Protein AF-A0A944G3S3-F1 (afdb_monomer)

Solvent-accessible surface area (backbone atoms only — not comparable to full-atom values): 8941 Å² total; per-residue (Å²): 135,88,81,93,77,89,84,80,92,73,88,71,77,77,72,72,78,84,77,77,88,88,74,29,47,78,43,49,52,74,63,52,70,69,48,84,50,67,68,58,38,52,54,41,59,70,53,29,34,56,69,27,50,52,50,32,51,51,53,47,51,51,54,54,67,69,41,93,59,53,76,66,56,42,53,54,50,51,52,50,49,52,55,50,67,73,41,43,73,36,63,54,38,89,48,65,67,55,24,53,56,36,50,56,52,48,50,58,51,46,54,57,51,48,55,48,37,37,72,78,68,64,47,42,71,65,60,51,39,50,70,76,72,43,84,65,92,71,48,59,68,56,54,58,60,67,71,109

Mean predicted aligned error: 8.72 Å

pLDDT: mean 86.39, std 21.55, range [27.61, 98.62]

Structure (mmCIF, N/CA/C/O backbone):
data_AF-A0A944G3S3-F1
#
_entry.id   AF-A0A944G3S3-F1
#
loop_
_atom_site.group_PDB
_atom_site.id
_atom_site.type_symbol
_atom_site.label_atom_id
_atom_site.label_alt_id
_atom_site.label_comp_id
_atom_site.label_asym_id
_atom_site.label_entity_id
_atom_site.label_seq_id
_atom_site.pdbx_PDB_ins_code
_atom_site.Cartn_x
_atom_site.Cartn_y
_atom_site.Cartn_z
_atom_site.occupancy
_atom_site.B_iso_or_equiv
_atom_site.auth_seq_id
_atom_site.auth_comp_id
_atom_site.auth_asym_id
_atom_site.auth_atom_id
_atom_site.pdbx_PDB_model_num
ATOM 1 N N . MET A 1 1 ? 18.629 -67.527 -7.261 1.00 39.56 1 MET A N 1
ATOM 2 C CA . MET A 1 1 ? 19.293 -67.646 -8.583 1.00 39.56 1 MET A CA 1
ATOM 3 C C . MET A 1 1 ? 18.622 -66.694 -9.565 1.00 39.56 1 MET A C 1
ATOM 5 O O . MET A 1 1 ? 17.401 -66.710 -9.596 1.00 39.56 1 MET A O 1
ATOM 9 N N . ARG A 1 2 ? 19.423 -65.972 -10.378 1.00 32.47 2 ARG A N 1
ATOM 10 C CA . ARG A 1 2 ? 19.052 -65.025 -11.467 1.00 32.47 2 ARG A CA 1
ATOM 11 C C . ARG A 1 2 ? 18.496 -63.672 -10.977 1.00 32.47 2 ARG A C 1
ATOM 13 O O . ARG A 1 2 ? 17.567 -63.666 -10.195 1.00 32.47 2 ARG A O 1
ATOM 20 N N . LYS A 1 3 ? 18.988 -62.496 -11.385 1.00 32.59 3 LYS A N 1
ATOM 21 C CA . LYS A 1 3 ? 19.962 -62.077 -12.415 1.00 32.59 3 LYS A CA 1
ATOM 22 C C . LYS A 1 3 ? 20.627 -60.768 -11.948 1.00 32.59 3 LYS A C 1
ATOM 24 O O . LYS A 1 3 ? 19.934 -59.865 -11.500 1.00 32.59 3 LYS A O 1
ATOM 29 N N . LEU A 1 4 ? 21.949 -60.685 -12.100 1.00 32.28 4 LEU A N 1
ATOM 30 C CA . LEU A 1 4 ? 22.709 -59.435 -12.137 1.00 32.28 4 LEU A CA 1
ATOM 31 C C . LEU A 1 4 ? 22.341 -58.659 -13.408 1.00 32.28 4 LEU A C 1
ATOM 33 O O . LEU A 1 4 ? 22.383 -59.231 -14.496 1.00 32.28 4 LEU A O 1
ATOM 37 N N . LEU A 1 5 ? 22.061 -57.367 -13.262 1.00 31.53 5 LEU A N 1
ATOM 38 C CA . LEU A 1 5 ? 22.232 -56.361 -14.305 1.00 31.53 5 LEU A CA 1
ATOM 39 C C . LEU A 1 5 ? 22.885 -55.143 -13.645 1.00 31.53 5 LEU A C 1
ATOM 41 O O . LEU A 1 5 ? 22.285 -54.462 -12.819 1.00 31.53 5 LEU A O 1
ATOM 45 N N . PHE A 1 6 ? 24.156 -54.938 -13.979 1.00 28.77 6 PHE A N 1
ATOM 46 C CA . PHE A 1 6 ? 24.859 -53.671 -13.824 1.00 28.77 6 PHE A CA 1
ATOM 47 C C . PHE A 1 6 ? 24.153 -52.601 -14.663 1.00 28.77 6 PHE A C 1
ATOM 49 O O . PHE A 1 6 ? 23.831 -52.892 -15.813 1.00 28.77 6 PHE A O 1
ATOM 56 N N . ALA A 1 7 ? 24.003 -51.381 -14.136 1.00 27.61 7 ALA A N 1
ATOM 57 C CA . ALA A 1 7 ? 24.465 -50.156 -14.803 1.00 27.61 7 ALA A CA 1
ATOM 58 C C . ALA A 1 7 ? 24.020 -48.873 -14.070 1.00 27.61 7 ALA A C 1
ATOM 60 O O . ALA A 1 7 ? 22.837 -48.576 -13.964 1.00 27.61 7 ALA A O 1
ATOM 61 N N . VAL A 1 8 ? 25.040 -48.096 -13.694 1.00 28.91 8 VAL A N 1
ATOM 62 C CA . VAL A 1 8 ? 25.113 -46.627 -13.740 1.00 28.91 8 VAL A CA 1
ATOM 63 C C . VAL A 1 8 ? 24.391 -45.836 -12.643 1.00 28.91 8 VAL A C 1
ATOM 65 O O . VAL A 1 8 ? 23.246 -45.410 -12.730 1.00 28.91 8 VAL A O 1
ATOM 68 N N . LEU A 1 9 ? 25.213 -45.566 -11.632 1.00 32.12 9 LEU A N 1
ATOM 69 C CA . LEU A 1 9 ? 25.322 -44.324 -10.882 1.00 32.12 9 LEU A CA 1
ATOM 70 C C . LEU A 1 9 ? 25.167 -43.073 -11.779 1.00 32.12 9 LEU A C 1
ATOM 72 O O . LEU A 1 9 ? 26.029 -42.804 -12.611 1.00 32.12 9 LEU A O 1
ATOM 76 N N . THR A 1 10 ? 24.158 -42.250 -11.509 1.00 33.81 10 THR A N 1
ATOM 77 C CA . THR A 1 10 ? 24.250 -40.792 -11.669 1.00 33.81 10 THR A CA 1
ATOM 78 C C . THR A 1 10 ? 23.471 -40.131 -10.539 1.00 33.81 10 THR A C 1
ATOM 80 O O . THR A 1 10 ? 22.254 -39.971 -10.592 1.00 33.81 10 THR A O 1
ATOM 83 N N . LEU A 1 11 ? 24.207 -39.727 -9.496 1.00 33.53 11 LEU A N 1
ATOM 84 C CA . LEU A 1 11 ? 23.832 -38.573 -8.686 1.00 33.53 11 LEU A CA 1
ATOM 85 C C . LEU A 1 11 ? 23.702 -37.389 -9.651 1.00 33.53 11 LEU A C 1
ATOM 87 O O . LEU A 1 11 ? 24.698 -36.781 -10.034 1.00 33.53 11 LEU A O 1
ATOM 91 N N . ALA A 1 12 ? 22.482 -37.058 -10.051 1.00 34.84 12 ALA A N 1
ATOM 92 C CA . ALA A 1 12 ? 22.194 -35.701 -10.460 1.00 34.84 12 ALA A CA 1
ATOM 93 C C . ALA A 1 12 ? 21.910 -34.927 -9.171 1.00 34.84 12 ALA A C 1
ATOM 95 O O . ALA A 1 12 ? 20.776 -34.877 -8.699 1.00 34.84 12 ALA A O 1
ATOM 96 N N . LEU A 1 13 ? 22.959 -34.327 -8.592 1.00 35.56 13 LEU A N 1
A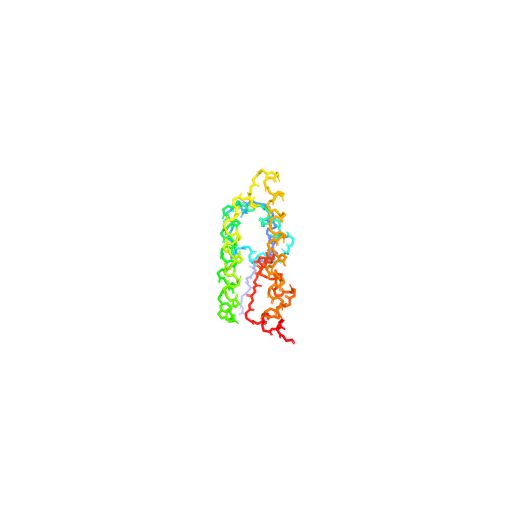TOM 97 C CA . LEU A 1 13 ? 22.766 -33.030 -7.954 1.00 35.56 13 LEU A CA 1
ATOM 98 C C . LEU A 1 13 ? 22.081 -32.174 -9.020 1.00 35.56 13 LEU A C 1
ATOM 100 O O . LEU A 1 13 ? 22.726 -31.759 -9.985 1.00 35.56 13 LEU A O 1
ATOM 104 N N . SER A 1 14 ? 20.776 -31.948 -8.890 1.00 35.78 14 SER A N 1
ATOM 105 C CA . SER A 1 14 ? 20.147 -30.847 -9.596 1.00 35.78 14 SER A CA 1
ATOM 106 C C . SER A 1 14 ? 20.724 -29.585 -8.971 1.00 35.78 14 SER A C 1
ATOM 108 O O . SER A 1 14 ? 20.220 -29.065 -7.976 1.00 35.78 14 SER A O 1
ATOM 110 N N . VAL A 1 15 ? 21.842 -29.134 -9.530 1.00 44.78 15 VAL A N 1
ATOM 111 C CA . VAL A 1 15 ? 22.249 -27.742 -9.465 1.00 44.78 15 VAL A CA 1
ATOM 112 C C . VAL A 1 15 ? 21.067 -26.992 -10.062 1.00 44.78 15 VAL A C 1
ATOM 114 O O . VAL A 1 15 ? 20.890 -26.971 -11.279 1.00 44.78 15 VAL A O 1
ATOM 117 N N . ALA A 1 16 ? 20.186 -26.481 -9.201 1.00 37.97 16 ALA A N 1
ATOM 118 C CA . ALA A 1 16 ? 19.218 -25.491 -9.622 1.00 37.97 16 ALA A CA 1
ATOM 119 C C . ALA A 1 16 ? 20.045 -24.384 -10.283 1.00 37.97 16 ALA A C 1
ATOM 121 O O . ALA A 1 16 ? 20.962 -23.861 -9.639 1.00 37.97 16 ALA A O 1
ATOM 122 N N . PRO A 1 17 ? 19.828 -24.075 -11.569 1.00 38.53 17 PRO A N 1
ATOM 123 C CA . PRO A 1 17 ? 20.551 -22.981 -12.168 1.00 38.53 17 PRO A CA 1
ATOM 124 C C . PRO A 1 17 ? 20.092 -21.726 -11.429 1.00 38.53 17 PRO A C 1
ATOM 126 O O . PRO A 1 17 ? 18.926 -21.340 -11.485 1.00 38.53 17 PRO A O 1
ATOM 129 N N . PHE A 1 18 ? 21.019 -21.117 -10.694 1.00 45.84 18 PHE A N 1
ATOM 130 C CA . PHE A 1 18 ? 20.903 -19.752 -10.219 1.00 45.84 18 PHE A CA 1
ATOM 131 C C . PHE A 1 18 ? 20.856 -18.861 -11.464 1.00 45.84 18 PHE A C 1
ATOM 133 O O . PHE A 1 18 ? 21.880 -18.387 -11.951 1.00 45.84 18 PHE A O 1
ATOM 140 N N . VAL A 1 19 ? 19.666 -18.700 -12.040 1.00 43.50 19 VAL A N 1
ATOM 141 C CA . VAL A 1 19 ? 19.408 -17.692 -13.064 1.00 43.50 19 VAL A CA 1
ATOM 142 C C . VAL A 1 19 ? 19.021 -16.425 -12.323 1.00 43.50 19 VAL A C 1
ATOM 144 O O . VAL A 1 19 ? 17.849 -16.123 -12.112 1.00 43.50 19 VAL A O 1
ATOM 147 N N . ALA A 1 20 ? 20.032 -15.674 -11.900 1.00 46.62 20 ALA A N 1
ATOM 148 C CA . ALA A 1 20 ? 19.847 -14.245 -11.771 1.00 46.62 20 ALA A CA 1
ATOM 149 C C . ALA A 1 20 ? 19.791 -13.637 -13.181 1.00 46.62 20 ALA A C 1
ATOM 151 O O . ALA A 1 20 ? 20.624 -13.949 -14.031 1.00 46.62 20 ALA A O 1
ATOM 152 N N . SER A 1 21 ? 18.855 -12.701 -13.349 1.00 46.97 21 SER A N 1
ATOM 153 C CA . SER A 1 21 ? 18.725 -11.689 -14.409 1.00 46.97 21 SER A CA 1
ATOM 154 C C . SER A 1 21 ? 17.842 -12.012 -15.632 1.00 46.97 21 SER A C 1
ATOM 156 O O . SER A 1 21 ? 18.104 -12.928 -16.399 1.00 46.97 21 SER A O 1
ATOM 158 N N . ALA A 1 22 ? 16.835 -11.138 -15.821 1.00 45.12 22 ALA A N 1
ATOM 159 C CA . ALA A 1 22 ? 16.125 -10.805 -17.070 1.00 45.12 22 ALA A CA 1
ATOM 160 C C . ALA A 1 22 ? 14.667 -11.280 -17.319 1.00 45.12 22 ALA A C 1
ATOM 162 O O . ALA A 1 22 ? 14.265 -11.353 -18.475 1.00 45.12 22 ALA A O 1
ATOM 163 N N . GLN A 1 23 ? 13.821 -11.476 -16.296 1.00 52.38 23 GLN A N 1
ATOM 164 C CA . GLN A 1 23 ? 12.351 -11.591 -16.492 1.00 52.38 23 GLN A CA 1
ATOM 165 C C . GLN A 1 23 ? 11.510 -10.648 -15.608 1.00 52.38 23 GLN A C 1
ATOM 167 O O . GLN A 1 23 ? 10.449 -11.019 -15.128 1.00 52.38 23 GLN A O 1
ATOM 172 N N . SER A 1 24 ? 11.958 -9.422 -15.327 1.00 60.97 24 SER A N 1
ATOM 173 C CA . SER A 1 24 ? 11.226 -8.563 -14.377 1.00 60.97 24 SER A CA 1
ATOM 174 C C . SER A 1 24 ? 10.294 -7.534 -15.006 1.00 60.97 24 SER A C 1
ATOM 176 O O . SER A 1 24 ? 9.416 -7.047 -14.306 1.00 60.97 24 SER A O 1
ATOM 178 N N . LYS A 1 25 ? 10.470 -7.155 -16.283 1.00 77.38 25 LYS A N 1
ATOM 179 C CA . LYS A 1 25 ? 9.729 -6.011 -16.849 1.00 77.38 25 LYS A CA 1
ATOM 180 C C . LYS A 1 25 ? 8.212 -6.200 -16.811 1.00 77.38 25 LYS A C 1
ATOM 182 O O . LYS A 1 25 ? 7.525 -5.237 -16.483 1.00 77.38 25 LYS A O 1
ATOM 187 N N . ASP A 1 26 ? 7.748 -7.419 -17.071 1.00 87.50 26 ASP A N 1
ATOM 188 C CA . ASP A 1 26 ? 6.327 -7.773 -17.186 1.00 87.50 26 ASP A CA 1
ATOM 189 C C . ASP A 1 26 ? 5.887 -8.776 -16.102 1.00 87.50 26 ASP A C 1
ATOM 191 O O . ASP A 1 26 ? 4.894 -9.477 -16.261 1.00 87.50 26 ASP A O 1
ATOM 195 N N . MET A 1 27 ? 6.642 -8.860 -15.000 1.00 92.56 27 MET A N 1
ATOM 196 C CA . MET A 1 27 ? 6.366 -9.783 -13.898 1.00 92.56 27 MET A CA 1
ATOM 197 C C . MET A 1 27 ? 5.063 -9.416 -13.180 1.00 92.56 27 MET A C 1
ATOM 199 O O . MET A 1 27 ? 4.851 -8.264 -12.791 1.00 92.56 27 MET A O 1
ATOM 203 N N . THR A 1 28 ? 4.224 -10.418 -12.946 1.00 95.69 28 THR A N 1
ATOM 204 C CA . THR A 1 28 ? 2.986 -10.299 -12.166 1.00 95.69 28 THR A CA 1
ATOM 205 C C . THR A 1 28 ? 3.258 -10.354 -10.661 1.00 95.69 28 THR A C 1
ATOM 207 O O . THR A 1 28 ? 4.290 -10.858 -10.207 1.00 95.69 28 THR A O 1
ATOM 210 N N . ARG A 1 29 ? 2.305 -9.887 -9.842 1.00 96.69 29 ARG A N 1
ATOM 211 C CA . ARG A 1 29 ? 2.409 -10.043 -8.383 1.00 96.69 29 ARG A CA 1
ATOM 212 C C . ARG A 1 29 ? 2.411 -11.515 -7.961 1.00 96.69 29 ARG A C 1
ATOM 214 O O . ARG A 1 29 ? 3.136 -11.872 -7.040 1.00 96.69 29 ARG A O 1
ATOM 221 N N . GLU A 1 30 ? 1.655 -12.368 -8.648 1.00 95.88 30 GLU A N 1
ATOM 222 C CA . GLU A 1 30 ? 1.620 -13.808 -8.371 1.00 95.88 30 GLU A CA 1
ATOM 223 C C . GLU A 1 30 ? 2.995 -14.466 -8.573 1.00 95.88 30 GLU A C 1
ATOM 225 O O . GLU A 1 30 ? 3.438 -15.264 -7.749 1.00 95.88 30 GLU A O 1
ATOM 230 N N . GLU A 1 31 ? 3.708 -14.112 -9.644 1.00 95.56 31 GLU A N 1
ATOM 231 C CA . GLU A 1 31 ? 5.080 -14.576 -9.878 1.00 95.56 31 GLU A CA 1
ATOM 232 C C . GLU A 1 31 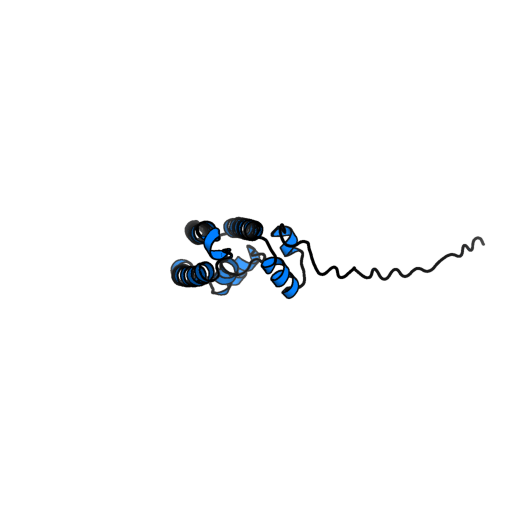? 6.055 -14.007 -8.847 1.00 95.56 31 GLU A C 1
ATOM 234 O O . GLU A 1 31 ? 6.903 -14.734 -8.330 1.00 95.56 31 GLU A O 1
ATOM 239 N N . TRP A 1 32 ? 5.905 -12.729 -8.494 1.00 97.00 32 TRP A N 1
ATOM 240 C CA . TRP A 1 32 ? 6.733 -12.076 -7.482 1.00 97.00 32 TRP A CA 1
ATOM 241 C C . TRP A 1 32 ? 6.603 -12.733 -6.097 1.00 97.00 32 TRP A C 1
ATOM 243 O O . TRP A 1 32 ? 7.605 -12.911 -5.402 1.00 97.00 32 TRP A O 1
ATOM 253 N N . LEU A 1 33 ? 5.396 -13.160 -5.710 1.00 96.62 33 LEU A N 1
ATOM 254 C CA . LEU A 1 33 ? 5.144 -13.856 -4.442 1.00 96.62 33 LEU A CA 1
ATOM 255 C C . LEU A 1 33 ? 5.850 -15.221 -4.353 1.00 96.62 33 LEU A C 1
ATOM 257 O O . LEU A 1 33 ? 6.180 -15.659 -3.250 1.00 96.62 33 LEU A O 1
ATOM 261 N N . LYS A 1 34 ? 6.154 -15.864 -5.488 1.00 96.38 34 LYS A N 1
ATOM 262 C CA . LYS A 1 34 ? 6.867 -17.157 -5.545 1.00 96.38 34 LYS A CA 1
ATOM 263 C C . LYS A 1 34 ? 8.374 -17.031 -5.294 1.00 96.38 34 LYS A C 1
ATOM 265 O O . LYS A 1 34 ? 9.043 -18.037 -5.085 1.00 96.38 34 LYS A O 1
ATOM 270 N N . ILE A 1 35 ? 8.929 -15.818 -5.307 1.00 95.06 35 ILE A N 1
ATOM 271 C CA . ILE A 1 35 ? 10.344 -15.588 -4.995 1.00 95.06 35 ILE A CA 1
ATOM 272 C C . ILE A 1 35 ? 10.529 -15.768 -3.485 1.00 95.06 35 ILE A C 1
ATOM 274 O O . ILE A 1 35 ? 9.942 -15.023 -2.715 1.00 95.06 35 ILE A O 1
ATOM 278 N N . GLU A 1 36 ? 11.331 -16.724 -3.025 1.00 93.50 36 GLU A N 1
ATOM 279 C CA . GLU A 1 36 ? 11.487 -16.971 -1.577 1.00 93.50 36 GLU A CA 1
ATOM 280 C C . GLU A 1 36 ? 12.409 -15.953 -0.890 1.00 93.50 36 GLU A C 1
ATOM 282 O O . GLU A 1 36 ? 12.185 -15.566 0.255 1.00 93.50 36 GLU A O 1
ATOM 287 N N . ASN A 1 37 ? 13.449 -15.498 -1.593 1.00 93.88 37 ASN A N 1
ATOM 288 C CA . ASN A 1 37 ? 14.457 -14.599 -1.040 1.00 93.88 37 ASN A CA 1
ATOM 289 C C . ASN A 1 37 ? 13.954 -13.129 -1.025 1.00 93.88 37 ASN A C 1
ATOM 291 O O . ASN A 1 37 ? 13.639 -12.591 -2.092 1.00 93.88 37 ASN A O 1
ATOM 295 N N . PRO A 1 38 ? 13.917 -12.448 0.141 1.00 90.06 38 PRO A N 1
ATOM 296 C CA . PRO A 1 38 ? 13.446 -11.061 0.245 1.00 90.06 38 PRO A CA 1
ATOM 297 C C . PRO A 1 38 ? 14.262 -10.036 -0.557 1.00 90.06 38 PRO A C 1
ATOM 299 O O . PRO A 1 38 ? 13.684 -9.138 -1.171 1.00 90.06 38 PRO A O 1
ATOM 302 N N . ASP A 1 39 ? 15.587 -10.186 -0.619 1.00 92.94 39 ASP A N 1
ATOM 303 C CA . ASP A 1 39 ? 16.451 -9.297 -1.405 1.00 92.94 39 ASP A CA 1
ATOM 304 C C . ASP A 1 39 ? 16.177 -9.473 -2.904 1.00 92.94 39 ASP A C 1
ATOM 306 O O . ASP A 1 39 ? 16.066 -8.501 -3.656 1.00 92.94 39 ASP A O 1
ATOM 310 N N . ALA A 1 40 ? 15.975 -10.719 -3.343 1.00 94.00 40 ALA A N 1
ATOM 311 C CA . ALA A 1 40 ? 15.597 -11.023 -4.719 1.00 94.00 40 ALA A CA 1
ATOM 312 C C . ALA A 1 40 ? 14.209 -10.461 -5.071 1.00 94.00 40 ALA A C 1
ATOM 314 O O . ALA A 1 40 ? 14.033 -9.933 -6.170 1.00 94.00 40 ALA A O 1
ATOM 315 N N . ARG A 1 41 ? 13.240 -10.501 -4.142 1.00 94.25 41 ARG A N 1
ATOM 316 C CA . ARG A 1 41 ? 11.932 -9.839 -4.303 1.00 94.25 41 ARG A CA 1
ATOM 317 C C . ARG A 1 41 ? 12.088 -8.338 -4.506 1.00 94.25 41 ARG A C 1
ATOM 319 O O . ARG A 1 41 ? 11.476 -7.772 -5.414 1.00 94.25 41 ARG A O 1
ATOM 326 N N . HIS A 1 42 ? 12.907 -7.693 -3.681 1.00 92.44 42 HIS A N 1
ATOM 327 C CA . HIS A 1 42 ? 13.148 -6.259 -3.782 1.00 92.44 42 HIS A CA 1
ATOM 328 C C . HIS A 1 42 ? 13.745 -5.882 -5.147 1.00 92.44 42 HIS A C 1
ATOM 330 O O . HIS A 1 42 ? 13.218 -5.008 -5.839 1.00 92.44 42 HIS A O 1
ATOM 336 N N . VAL A 1 43 ? 14.781 -6.605 -5.584 1.00 94.31 43 VAL A N 1
ATOM 337 C CA . VAL A 1 43 ? 15.411 -6.410 -6.900 1.00 94.31 43 VAL A CA 1
ATOM 338 C C . VAL A 1 43 ? 14.422 -6.666 -8.042 1.00 94.31 43 VAL A C 1
ATOM 340 O O . VAL A 1 43 ? 14.380 -5.892 -9.001 1.00 94.31 43 VAL A O 1
ATOM 343 N N . ALA A 1 44 ? 13.603 -7.716 -7.952 1.00 95.25 44 ALA A N 1
ATOM 344 C CA . ALA A 1 44 ? 12.589 -8.023 -8.957 1.00 95.25 44 ALA A CA 1
ATOM 345 C C . ALA A 1 44 ? 11.572 -6.881 -9.101 1.00 95.25 44 ALA A C 1
ATOM 347 O O . ALA A 1 44 ? 11.328 -6.432 -10.219 1.00 95.25 44 ALA A O 1
ATOM 348 N N . TYR A 1 45 ? 11.060 -6.355 -7.982 1.00 94.88 45 TYR A N 1
ATOM 349 C CA . TYR A 1 45 ? 10.132 -5.222 -7.984 1.00 94.88 45 TYR A CA 1
ATOM 350 C C . TYR A 1 45 ? 10.767 -3.950 -8.558 1.00 94.88 45 TYR A C 1
ATOM 352 O O . TYR A 1 45 ? 10.156 -3.278 -9.390 1.00 94.88 45 TYR A O 1
ATOM 360 N N . ILE A 1 46 ? 12.005 -3.614 -8.173 1.00 92.75 46 ILE A N 1
ATOM 361 C CA . ILE A 1 46 ? 12.704 -2.432 -8.710 1.00 92.75 46 ILE A CA 1
ATOM 362 C C . ILE A 1 46 ? 12.762 -2.486 -10.238 1.00 92.75 46 ILE A C 1
ATOM 364 O O . ILE A 1 46 ? 12.461 -1.481 -10.891 1.00 92.75 46 ILE A O 1
ATOM 368 N N . ASN A 1 47 ? 13.082 -3.661 -10.784 1.00 93.94 47 ASN A N 1
ATOM 369 C CA . ASN A 1 47 ? 13.268 -3.884 -12.213 1.00 93.94 47 ASN A CA 1
ATOM 370 C C . ASN A 1 47 ? 11.958 -4.099 -13.003 1.00 93.94 47 ASN A C 1
ATOM 372 O O . ASN A 1 47 ? 12.023 -4.358 -14.210 1.00 93.94 47 ASN A O 1
ATOM 376 N N . MET A 1 48 ? 10.784 -4.017 -12.365 1.00 94.25 48 MET A N 1
ATOM 377 C CA . MET A 1 48 ? 9.491 -4.004 -13.060 1.00 94.25 48 MET A CA 1
ATOM 378 C C . MET A 1 48 ? 9.297 -2.719 -13.867 1.00 94.25 48 MET A C 1
ATOM 380 O O . MET A 1 48 ? 9.738 -1.635 -13.465 1.00 94.25 48 MET A O 1
ATOM 384 N N . SER A 1 49 ? 8.594 -2.834 -14.998 1.00 92.94 49 SER A N 1
ATOM 385 C CA . SER A 1 49 ? 8.091 -1.667 -15.726 1.00 92.94 49 SER A CA 1
ATOM 386 C C . SER A 1 49 ? 7.077 -0.890 -14.876 1.00 92.94 49 SER A C 1
ATOM 388 O O . SER A 1 49 ? 6.516 -1.419 -13.915 1.00 92.94 49 SER A O 1
ATOM 390 N N . SER A 1 50 ? 6.824 0.375 -15.222 1.00 93.00 50 SER A N 1
ATOM 391 C CA . SER A 1 50 ? 5.799 1.173 -14.539 1.00 93.00 50 SER A CA 1
ATOM 392 C C . SER A 1 50 ? 4.423 0.501 -14.630 1.00 93.00 50 SER A C 1
ATOM 394 O O . SER A 1 50 ? 3.745 0.390 -13.616 1.00 93.00 50 SER A O 1
ATOM 396 N N . ASP A 1 51 ? 4.054 -0.044 -15.793 1.00 93.50 51 ASP A N 1
ATOM 397 C CA . ASP A 1 51 ? 2.767 -0.726 -15.999 1.00 93.50 51 ASP A CA 1
ATOM 398 C C . ASP A 1 51 ? 2.646 -2.016 -15.173 1.00 93.50 51 ASP A C 1
ATOM 400 O O . ASP A 1 51 ? 1.592 -2.290 -14.585 1.00 93.50 51 ASP A O 1
ATOM 404 N N . ALA A 1 52 ? 3.738 -2.780 -15.055 1.00 95.31 52 ALA A N 1
ATOM 405 C CA . ALA A 1 52 ? 3.792 -3.945 -14.177 1.00 95.31 52 ALA A CA 1
ATOM 406 C C . ALA A 1 52 ? 3.635 -3.543 -12.702 1.00 95.31 52 ALA A C 1
ATOM 408 O O . ALA A 1 52 ? 2.854 -4.165 -11.987 1.00 95.31 52 ALA A O 1
ATOM 409 N N . LYS A 1 53 ? 4.269 -2.448 -12.252 1.00 95.56 53 LYS A N 1
ATOM 410 C CA . LYS A 1 53 ? 4.079 -1.917 -10.887 1.00 95.56 53 LYS A CA 1
ATOM 411 C C . LYS A 1 53 ? 2.641 -1.461 -10.640 1.00 95.56 53 LYS A C 1
ATOM 413 O O . LYS A 1 53 ? 2.096 -1.722 -9.571 1.00 95.56 53 LYS A O 1
ATOM 418 N N . VAL A 1 54 ? 1.992 -0.821 -11.613 1.00 95.50 54 VAL A N 1
ATOM 419 C CA . VAL A 1 54 ? 0.569 -0.456 -11.493 1.00 95.50 54 VAL A CA 1
ATOM 420 C C . VAL A 1 54 ? -0.299 -1.699 -11.323 1.00 95.50 54 VAL A C 1
ATOM 422 O O . VAL A 1 54 ? -1.157 -1.729 -10.441 1.00 95.50 54 VAL A O 1
ATOM 425 N N . SER A 1 55 ? -0.077 -2.721 -12.148 1.00 96.31 55 SER A N 1
ATOM 426 C CA . SER A 1 55 ? -0.825 -3.981 -12.077 1.00 96.31 55 SER A CA 1
ATOM 427 C C . SER A 1 55 ? -0.586 -4.691 -10.743 1.00 96.31 55 SER A C 1
ATOM 429 O O . SER A 1 55 ? -1.543 -5.069 -10.073 1.00 96.31 55 SER A O 1
ATOM 431 N N . PHE A 1 56 ? 0.668 -4.728 -10.285 1.00 97.31 56 PHE A N 1
ATOM 432 C CA . PHE A 1 56 ? 1.064 -5.268 -8.986 1.00 97.31 56 PHE A CA 1
ATOM 433 C C . PHE A 1 56 ? 0.261 -4.659 -7.829 1.00 97.31 56 PHE A C 1
ATOM 435 O O . PHE A 1 56 ? -0.292 -5.381 -6.998 1.00 97.31 56 PHE A O 1
ATOM 442 N N . TRP A 1 57 ? 0.163 -3.327 -7.779 1.00 97.50 57 TRP A N 1
ATOM 443 C CA . TRP A 1 57 ? -0.570 -2.646 -6.711 1.00 97.50 57 TRP A CA 1
ATOM 444 C C . TRP A 1 57 ? -2.085 -2.793 -6.841 1.00 97.50 57 TRP A C 1
ATOM 446 O O . TRP 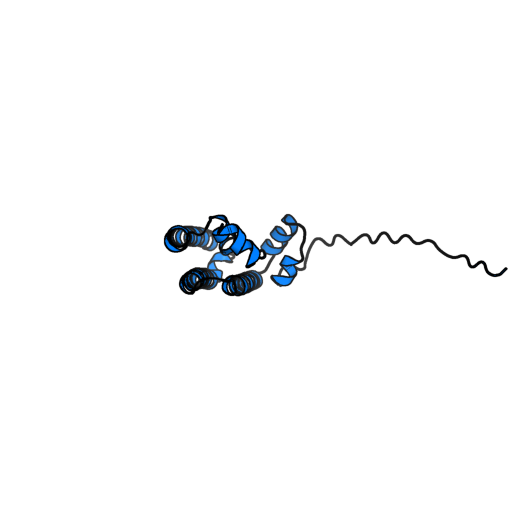A 1 57 ? -2.764 -2.896 -5.822 1.00 97.50 57 TRP A O 1
ATOM 456 N N . LYS A 1 58 ? -2.632 -2.869 -8.062 1.00 97.50 58 LYS A N 1
ATOM 457 C CA . LYS A 1 58 ? -4.056 -3.191 -8.265 1.00 97.50 58 LYS A CA 1
ATOM 458 C C . LYS A 1 58 ? -4.402 -4.569 -7.708 1.00 97.50 58 LYS A C 1
ATOM 460 O O . LYS A 1 58 ? -5.397 -4.687 -6.995 1.00 97.50 58 LYS A O 1
ATOM 465 N N . ASP A 1 59 ? -3.570 -5.572 -7.977 1.00 97.94 59 ASP A N 1
ATOM 466 C CA . ASP A 1 59 ? -3.759 -6.925 -7.447 1.00 97.94 59 ASP A CA 1
ATOM 467 C C . ASP A 1 59 ? -3.669 -6.926 -5.917 1.00 97.94 59 ASP A C 1
ATOM 469 O O . ASP A 1 59 ? -4.551 -7.449 -5.240 1.00 97.94 59 ASP A O 1
ATOM 473 N N . LYS A 1 60 ? -2.669 -6.239 -5.348 1.00 97.94 60 LYS A N 1
ATOM 474 C CA . LYS A 1 60 ? -2.547 -6.074 -3.892 1.00 97.94 60 LYS A CA 1
ATOM 475 C C . LYS A 1 60 ? -3.795 -5.435 -3.271 1.00 97.94 60 LYS A C 1
ATOM 477 O O . LYS A 1 60 ? -4.301 -5.943 -2.272 1.00 97.94 60 LYS A O 1
ATOM 482 N N . PHE A 1 61 ? -4.305 -4.335 -3.829 1.00 98.31 61 PHE A N 1
ATOM 483 C CA . PHE A 1 61 ? -5.503 -3.674 -3.297 1.00 98.31 61 PHE A CA 1
ATOM 484 C C . PHE A 1 61 ? -6.761 -4.522 -3.456 1.00 98.31 61 PHE A C 1
ATOM 486 O O . PHE A 1 61 ? -7.636 -4.466 -2.589 1.00 98.31 61 PHE A O 1
ATOM 493 N N . LYS A 1 62 ? -6.867 -5.302 -4.536 1.00 98.12 62 LYS A N 1
ATOM 494 C CA . LYS A 1 62 ? -7.956 -6.261 -4.713 1.00 98.12 62 LYS A CA 1
ATOM 495 C C . LYS A 1 62 ? -7.975 -7.258 -3.552 1.00 98.12 62 LYS A C 1
ATOM 497 O O . LYS A 1 62 ? -8.984 -7.306 -2.854 1.00 98.12 62 LYS A O 1
ATOM 502 N N . ASP A 1 63 ? -6.856 -7.932 -3.292 1.00 97.81 63 ASP A N 1
ATOM 503 C CA . ASP A 1 63 ? -6.743 -8.925 -2.215 1.00 97.81 63 ASP A CA 1
ATOM 504 C C . ASP A 1 63 ? -7.025 -8.302 -0.842 1.00 97.81 63 ASP A C 1
ATOM 506 O O . ASP A 1 63 ? -7.824 -8.814 -0.059 1.00 97.81 63 ASP A O 1
ATOM 510 N N . VAL A 1 64 ? -6.423 -7.142 -0.554 1.00 98.25 64 VAL A N 1
ATOM 511 C CA . VAL A 1 64 ? -6.627 -6.453 0.727 1.00 98.25 64 VAL A CA 1
ATOM 512 C C . VAL A 1 64 ? -8.100 -6.107 0.933 1.00 98.25 64 VAL A C 1
ATOM 514 O O . VAL A 1 64 ? -8.608 -6.293 2.032 1.00 98.25 64 VAL A O 1
ATOM 517 N N . LYS A 1 65 ? -8.827 -5.635 -0.086 1.00 98.12 65 LYS A N 1
ATOM 518 C CA . LYS A 1 65 ? -10.255 -5.278 0.044 1.00 98.12 65 LYS A CA 1
ATOM 519 C C . LYS A 1 65 ? -11.191 -6.476 0.233 1.00 98.12 65 LYS A C 1
ATOM 521 O O . LYS A 1 65 ? -12.367 -6.249 0.538 1.00 98.12 65 LYS A O 1
ATOM 526 N N . GLU A 1 66 ? -10.712 -7.697 0.011 1.00 97.81 66 GLU A N 1
ATOM 527 C CA . GLU A 1 66 ? -11.466 -8.942 0.201 1.00 97.81 66 GLU A CA 1
ATOM 528 C C . GLU A 1 66 ? -11.374 -9.482 1.639 1.00 97.81 66 GLU A C 1
ATOM 530 O O . GLU A 1 66 ? -12.172 -10.342 2.012 1.00 97.81 66 GLU A O 1
ATOM 535 N N . LEU A 1 67 ? -10.475 -8.944 2.474 1.00 98.38 67 LEU A N 1
ATOM 536 C CA . LEU A 1 67 ? -10.383 -9.316 3.891 1.00 98.38 67 LEU A CA 1
ATOM 537 C C . LEU A 1 67 ? -11.609 -8.852 4.697 1.00 98.38 67 LEU A C 1
ATOM 539 O O . LEU A 1 67 ? -12.391 -7.995 4.267 1.00 98.38 67 LEU A O 1
ATOM 543 N N . LYS A 1 68 ? -11.754 -9.390 5.913 1.00 97.75 68 LYS A N 1
ATOM 544 C CA . LYS A 1 68 ? -12.864 -9.131 6.854 1.00 97.75 68 LYS A CA 1
ATOM 545 C C . LYS A 1 68 ? -12.803 -7.745 7.509 1.00 97.75 68 LYS A C 1
ATOM 547 O O . LYS A 1 68 ? -12.687 -7.590 8.732 1.00 97.75 68 LYS A O 1
ATOM 552 N N . TRP A 1 69 ? -12.925 -6.725 6.673 1.00 98.19 69 TRP A N 1
ATOM 553 C CA . TRP A 1 69 ? -13.115 -5.333 7.055 1.00 98.19 69 TRP A CA 1
ATOM 554 C C . TRP A 1 69 ? -14.584 -5.027 7.323 1.00 98.19 69 TRP A C 1
ATOM 556 O O . TRP A 1 69 ? -15.488 -5.542 6.660 1.00 98.19 69 TRP A O 1
ATOM 566 N N . SER A 1 70 ? -14.838 -4.098 8.236 1.00 98.19 70 SER A N 1
ATOM 567 C CA . SER A 1 70 ? -16.118 -3.403 8.261 1.00 98.19 70 SER A CA 1
ATOM 568 C C . SER A 1 70 ? -16.313 -2.571 6.986 1.00 98.19 70 SER A C 1
ATOM 570 O O . SER A 1 70 ? -15.375 -2.232 6.257 1.00 98.19 70 SER A O 1
ATOM 572 N N . LYS A 1 71 ? -17.557 -2.157 6.727 1.00 98.25 71 LYS A N 1
ATOM 573 C CA . LYS A 1 71 ? -17.878 -1.276 5.593 1.00 98.25 71 LYS A CA 1
ATOM 574 C C . LYS A 1 71 ? -17.129 0.065 5.653 1.00 98.25 71 LYS A C 1
ATOM 576 O O . LYS A 1 71 ? -16.825 0.628 4.604 1.00 98.25 71 LYS A O 1
ATOM 581 N N . ALA A 1 72 ? -16.874 0.594 6.851 1.00 98.44 72 ALA A N 1
ATOM 582 C CA . ALA A 1 72 ? -16.162 1.859 7.034 1.00 98.44 72 ALA A CA 1
ATOM 583 C C . ALA A 1 72 ? -14.663 1.705 6.740 1.00 98.44 72 ALA A C 1
ATOM 585 O O . ALA A 1 72 ? -14.109 2.479 5.962 1.00 98.44 72 ALA A O 1
ATOM 586 N N . GLU A 1 73 ? -14.048 0.650 7.268 1.00 98.56 73 GLU A N 1
ATOM 587 C CA . GLU A 1 73 ? -12.653 0.290 7.000 1.00 98.56 73 GLU A CA 1
ATOM 588 C C . GLU A 1 73 ? -12.403 0.045 5.510 1.00 98.56 73 GLU A C 1
ATOM 590 O O . GLU A 1 73 ? -11.475 0.608 4.933 1.00 98.56 73 GLU A O 1
ATOM 595 N N . ARG A 1 74 ? -13.283 -0.711 4.840 1.00 98.50 74 ARG A N 1
ATOM 596 C CA . ARG A 1 74 ? -13.157 -0.963 3.398 1.00 98.50 74 ARG A CA 1
ATOM 597 C C . ARG A 1 74 ? -13.178 0.328 2.580 1.00 98.50 74 ARG A C 1
ATOM 599 O O . ARG A 1 74 ? -12.365 0.488 1.677 1.00 98.50 74 ARG A O 1
ATOM 606 N N . LYS A 1 75 ? -14.052 1.280 2.925 1.00 98.56 75 LYS A N 1
ATOM 607 C CA . LYS A 1 75 ? -14.074 2.609 2.286 1.00 98.56 75 LYS A CA 1
ATOM 608 C C . LYS A 1 75 ? -12.783 3.393 2.523 1.00 98.56 75 LYS A C 1
ATOM 610 O O . LYS A 1 75 ? -12.353 4.144 1.650 1.00 98.56 75 LYS A O 1
ATOM 615 N N . HIS A 1 76 ? -12.166 3.237 3.692 1.00 98.56 76 HIS A N 1
ATOM 616 C CA . HIS A 1 76 ? -10.880 3.863 3.994 1.00 98.56 76 HIS A CA 1
ATOM 617 C C . HIS A 1 76 ? -9.747 3.279 3.141 1.00 98.56 76 HIS A C 1
ATOM 619 O O . HIS A 1 76 ? -8.921 4.027 2.619 1.00 98.56 76 HIS A O 1
ATOM 625 N N . ILE A 1 77 ? -9.756 1.966 2.902 1.00 98.62 77 ILE A N 1
ATOM 626 C CA . ILE A 1 77 ? -8.826 1.291 1.978 1.00 98.62 77 ILE A CA 1
ATOM 627 C C . ILE A 1 77 ? -9.060 1.756 0.537 1.00 98.62 77 ILE A C 1
ATOM 629 O O . ILE A 1 77 ? -8.110 2.110 -0.155 1.00 98.62 77 ILE A O 1
ATOM 633 N N . GLU A 1 78 ? -10.318 1.843 0.096 1.00 98.50 78 GLU A N 1
ATOM 634 C CA . GLU A 1 78 ? -10.683 2.361 -1.234 1.00 98.50 78 GLU A CA 1
ATOM 635 C C . GLU A 1 78 ? -10.204 3.814 -1.441 1.00 98.50 78 GLU A C 1
ATOM 637 O O . GLU A 1 78 ? -9.837 4.195 -2.555 1.00 98.50 78 GLU A O 1
ATOM 642 N N . LYS A 1 79 ? -10.146 4.634 -0.378 1.00 98.50 79 LYS A N 1
ATOM 643 C CA . LYS A 1 79 ? -9.562 5.987 -0.433 1.00 98.50 79 LYS A CA 1
ATOM 644 C C . LYS A 1 79 ? -8.063 5.939 -0.751 1.00 98.50 79 LYS A C 1
ATOM 646 O O . LYS A 1 79 ? -7.610 6.727 -1.582 1.00 98.50 79 LYS A O 1
ATOM 651 N N . LEU A 1 80 ? -7.314 5.036 -0.113 1.00 98.06 80 LEU A N 1
ATOM 652 C CA . LEU A 1 80 ? -5.888 4.837 -0.391 1.00 98.06 80 LEU A CA 1
ATOM 653 C C . LEU A 1 80 ? -5.669 4.294 -1.803 1.00 98.06 80 LEU A C 1
ATOM 655 O O . LEU A 1 80 ? -4.862 4.857 -2.531 1.00 98.06 80 LEU A O 1
ATOM 659 N N . GLU A 1 81 ? -6.417 3.273 -2.222 1.00 97.94 81 GLU A N 1
ATOM 660 C CA . GLU A 1 81 ? -6.334 2.730 -3.584 1.00 97.94 81 GLU A CA 1
ATOM 661 C C . GLU A 1 81 ? -6.590 3.823 -4.627 1.00 97.94 81 GLU A C 1
ATOM 663 O O . GLU A 1 81 ? -5.804 3.989 -5.559 1.00 97.94 81 GLU A O 1
ATOM 668 N N . LYS A 1 82 ? -7.653 4.622 -4.459 1.00 98.25 82 LYS A N 1
ATOM 669 C CA . LYS A 1 82 ? -7.970 5.722 -5.378 1.00 98.25 82 LYS A CA 1
ATOM 670 C C . LYS A 1 82 ? -6.840 6.748 -5.450 1.00 98.25 82 LYS A C 1
ATOM 672 O O . LYS A 1 82 ? -6.510 7.201 -6.545 1.00 98.25 82 LYS A O 1
ATOM 677 N N . PHE A 1 83 ? -6.269 7.123 -4.306 1.00 97.69 83 PHE A N 1
ATOM 678 C CA . PHE A 1 83 ? -5.125 8.031 -4.259 1.00 97.69 83 PHE A CA 1
ATOM 679 C C . PHE A 1 83 ? -3.905 7.423 -4.954 1.00 97.69 83 PHE A C 1
ATOM 681 O O . PHE A 1 83 ? -3.294 8.085 -5.791 1.00 97.69 83 PHE A O 1
ATOM 688 N N . TYR A 1 84 ? -3.588 6.164 -4.646 1.00 95.44 84 TYR A N 1
ATOM 689 C CA . TYR A 1 84 ? -2.406 5.494 -5.160 1.00 9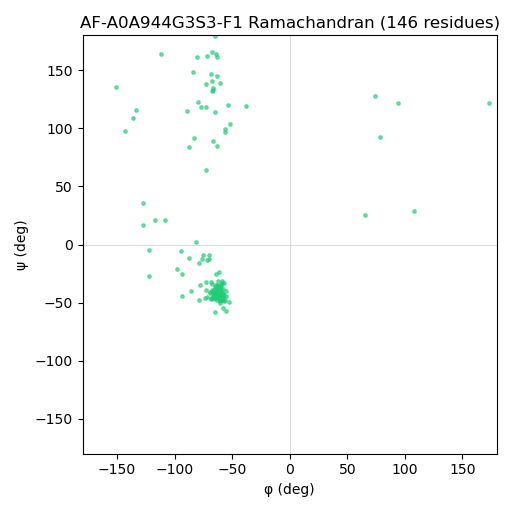5.44 84 TYR A CA 1
ATOM 690 C C . TYR A 1 84 ? -2.498 5.322 -6.678 1.00 95.44 84 TYR A C 1
ATOM 692 O O . TYR A 1 84 ? -1.688 5.867 -7.423 1.00 95.44 84 TYR A O 1
ATOM 700 N N . ILE A 1 85 ? -3.547 4.640 -7.148 1.00 95.00 85 ILE A N 1
ATOM 701 C CA . ILE A 1 85 ? -3.774 4.352 -8.569 1.00 95.00 85 ILE A CA 1
ATOM 702 C C . ILE A 1 85 ? -3.904 5.643 -9.385 1.00 95.00 85 ILE A C 1
ATOM 704 O O . ILE A 1 85 ? -3.354 5.723 -10.484 1.00 95.00 85 ILE A O 1
ATOM 708 N N . GLY A 1 86 ? -4.558 6.669 -8.832 1.00 96.19 86 GLY A N 1
ATOM 709 C CA . GLY A 1 86 ? -4.735 7.972 -9.476 1.00 96.19 86 GLY A CA 1
ATOM 710 C C . GLY A 1 86 ? -3.468 8.827 -9.608 1.00 96.19 86 GLY A C 1
ATOM 711 O O . GLY A 1 86 ? -3.535 9.854 -10.275 1.00 96.19 86 GLY A O 1
ATOM 712 N N . ASN A 1 87 ? -2.346 8.435 -8.993 1.00 96.56 87 ASN A N 1
ATOM 713 C CA . ASN A 1 87 ? -1.063 9.153 -9.068 1.00 96.56 87 ASN A CA 1
ATOM 714 C C . ASN A 1 87 ? 0.108 8.245 -9.503 1.00 96.56 87 ASN A C 1
ATOM 716 O O . ASN A 1 87 ? 1.276 8.591 -9.316 1.00 96.56 87 ASN A O 1
ATOM 720 N N . THR A 1 88 ? -0.182 7.072 -10.074 1.00 94.19 88 THR A N 1
ATOM 721 C CA . THR A 1 88 ? 0.845 6.099 -10.497 1.00 94.19 88 THR A CA 1
ATOM 722 C C . THR A 1 88 ? 1.792 6.626 -11.574 1.00 94.19 88 THR A C 1
ATOM 724 O O . THR A 1 88 ? 2.970 6.271 -11.578 1.00 94.19 88 THR A O 1
ATOM 727 N N . ASP A 1 89 ? 1.307 7.507 -12.446 1.00 93.00 89 ASP A N 1
ATOM 728 C CA . ASP A 1 89 ? 2.099 8.227 -13.444 1.00 93.00 89 ASP A CA 1
ATOM 729 C C . ASP A 1 89 ? 3.224 9.049 -12.799 1.00 93.00 89 ASP A C 1
ATOM 731 O O . ASP A 1 89 ? 4.345 9.076 -13.309 1.00 93.00 89 ASP A O 1
ATOM 735 N N . LYS A 1 90 ? 2.951 9.659 -11.640 1.00 94.81 90 LYS A N 1
ATOM 736 C CA . LYS A 1 90 ? 3.933 10.430 -10.869 1.00 94.81 90 LYS A CA 1
ATOM 737 C C . LYS A 1 90 ? 4.862 9.519 -10.075 1.00 94.81 90 LYS A C 1
ATOM 739 O O . LYS A 1 90 ? 6.078 9.677 -10.164 1.00 94.81 90 LYS A O 1
ATOM 744 N N . PHE A 1 91 ? 4.312 8.535 -9.357 1.00 93.00 91 PHE A N 1
ATOM 745 C CA . PHE A 1 91 ? 5.104 7.614 -8.526 1.00 93.00 91 PHE A CA 1
ATOM 746 C C . PHE A 1 91 ? 6.120 6.810 -9.338 1.00 93.00 91 PHE A C 1
ATOM 748 O O . PHE A 1 91 ? 7.228 6.542 -8.870 1.00 93.00 91 PHE A O 1
ATOM 755 N N . PHE A 1 92 ? 5.756 6.435 -10.564 1.00 92.31 92 PHE A N 1
ATOM 756 C CA . PHE A 1 92 ? 6.598 5.644 -11.460 1.00 92.31 92 PHE A CA 1
ATOM 757 C C . PHE A 1 92 ? 7.150 6.461 -12.632 1.00 92.31 92 PHE A C 1
ATOM 759 O O . PHE A 1 92 ? 7.545 5.885 -13.653 1.00 92.31 92 PHE A O 1
ATOM 766 N N . SER A 1 93 ? 7.192 7.788 -12.482 1.00 91.88 93 SER A N 1
ATOM 767 C CA . SER A 1 93 ? 7.808 8.687 -13.451 1.00 91.88 93 SER A CA 1
ATOM 768 C C . SER A 1 93 ? 9.307 8.411 -13.582 1.00 91.88 93 SER A C 1
ATOM 770 O O . SER A 1 93 ? 9.998 8.095 -12.610 1.00 91.88 93 SER A O 1
ATOM 772 N N . LYS A 1 94 ? 9.823 8.567 -14.805 1.00 90.25 94 LYS A N 1
ATOM 773 C CA . LYS A 1 94 ? 11.271 8.577 -15.072 1.00 90.25 94 LYS A CA 1
ATOM 774 C C . LYS A 1 94 ? 11.911 9.924 -14.733 1.00 90.25 94 LYS A C 1
ATOM 776 O O . LYS A 1 94 ? 13.131 9.996 -14.637 1.00 90.25 94 LYS A O 1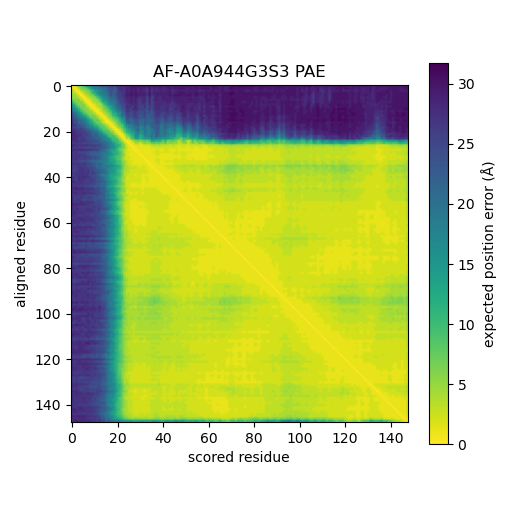
ATOM 781 N N . ASP A 1 95 ? 11.102 10.970 -14.580 1.00 95.62 95 ASP A N 1
ATOM 782 C CA . ASP A 1 95 ? 11.554 12.276 -14.119 1.00 95.62 95 ASP A CA 1
ATOM 783 C C . ASP A 1 95 ? 11.760 12.232 -12.599 1.00 95.62 95 ASP A C 1
ATOM 785 O O . ASP A 1 95 ? 10.831 11.975 -11.827 1.00 95.62 95 ASP A O 1
ATOM 789 N N . GLU A 1 96 ? 13.001 12.457 -12.174 1.00 93.38 96 GLU A N 1
ATOM 790 C CA . GLU A 1 96 ? 13.397 12.374 -10.771 1.00 93.38 96 GLU A CA 1
ATOM 791 C C . GLU A 1 96 ? 12.723 13.437 -9.903 1.00 93.38 96 GLU A C 1
ATOM 793 O O . GLU A 1 96 ? 12.330 13.130 -8.777 1.00 93.38 96 GLU A O 1
ATOM 798 N N . LYS A 1 97 ? 12.532 14.651 -10.428 1.00 95.69 97 LYS A N 1
ATOM 799 C CA . LYS A 1 97 ? 11.885 15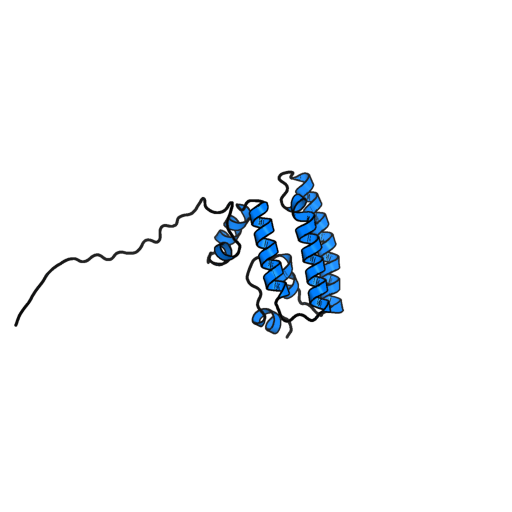.741 -9.698 1.00 95.69 97 LYS A CA 1
ATOM 800 C C . LYS A 1 97 ? 10.410 15.428 -9.477 1.00 95.69 97 LYS A C 1
ATOM 802 O O . LYS A 1 97 ? 9.938 15.518 -8.347 1.00 95.69 97 LYS A O 1
ATOM 807 N N . VAL A 1 98 ? 9.708 14.985 -10.522 1.00 95.38 98 VAL A N 1
ATOM 808 C CA . VAL A 1 98 ? 8.300 14.556 -10.413 1.00 95.38 98 VAL A CA 1
ATOM 809 C C . VAL A 1 98 ? 8.163 13.427 -9.394 1.00 95.38 98 VAL A C 1
ATOM 811 O O . VAL A 1 98 ? 7.253 13.436 -8.565 1.00 95.38 98 VAL A O 1
ATOM 814 N N . ARG A 1 99 ? 9.087 12.462 -9.423 1.00 92.19 99 ARG A N 1
ATOM 815 C CA . ARG A 1 99 ? 9.084 11.350 -8.474 1.00 92.19 99 ARG A CA 1
ATOM 816 C C . ARG A 1 99 ? 9.338 11.823 -7.040 1.00 92.19 99 ARG A C 1
ATOM 818 O O . ARG A 1 99 ? 8.616 11.386 -6.150 1.00 92.19 99 ARG A O 1
ATOM 825 N N . ALA A 1 100 ? 10.294 12.720 -6.804 1.00 92.69 100 ALA A N 1
ATOM 826 C CA . ALA A 1 100 ? 10.555 13.279 -5.477 1.00 92.69 100 ALA A CA 1
ATOM 827 C C . ALA A 1 100 ? 9.329 14.022 -4.915 1.00 92.69 100 ALA A C 1
ATOM 829 O O . ALA A 1 100 ? 8.881 13.715 -3.812 1.00 92.69 100 ALA A O 1
ATOM 830 N N . GLU A 1 101 ? 8.708 14.898 -5.710 1.00 94.81 101 GLU A N 1
ATOM 831 C CA . GLU A 1 101 ? 7.471 15.603 -5.334 1.00 94.81 101 GLU A CA 1
ATOM 832 C C . GLU A 1 101 ? 6.316 14.625 -5.046 1.00 94.81 101 GLU A C 1
ATOM 834 O O . GLU A 1 101 ? 5.497 14.840 -4.150 1.00 94.81 101 GLU A O 1
ATOM 839 N N . SER A 1 102 ? 6.247 13.510 -5.780 1.00 94.19 102 SER A N 1
ATOM 840 C CA . SER A 1 102 ? 5.240 12.473 -5.540 1.00 94.19 102 SER A CA 1
ATOM 841 C C . SER A 1 102 ? 5.448 11.730 -4.216 1.00 94.19 102 SER A C 1
ATOM 843 O O . SER A 1 102 ? 4.465 11.345 -3.583 1.00 94.19 102 SER A O 1
ATOM 845 N N . LEU A 1 103 ? 6.695 11.564 -3.760 1.00 91.00 103 LEU A N 1
ATOM 846 C CA . LEU A 1 103 ? 6.989 10.946 -2.466 1.00 91.00 103 LEU A CA 1
ATOM 847 C C . LEU A 1 103 ? 6.544 11.845 -1.311 1.00 91.00 103 LEU A C 1
ATOM 849 O O . LEU A 1 103 ? 5.928 11.346 -0.378 1.00 91.00 103 LEU A O 1
ATOM 853 N N . GLU A 1 104 ? 6.757 13.159 -1.406 1.00 94.12 104 GLU A N 1
ATOM 854 C CA . GLU A 1 104 ? 6.236 14.122 -0.421 1.00 94.12 104 GLU A CA 1
ATOM 855 C C . GLU A 1 104 ? 4.699 14.127 -0.387 1.00 94.12 104 GLU A C 1
ATOM 857 O O . GLU A 1 104 ? 4.075 14.204 0.674 1.00 94.12 104 GLU A O 1
ATOM 862 N N . MET A 1 105 ? 4.062 14.007 -1.556 1.00 95.06 105 MET A N 1
ATOM 863 C CA . MET A 1 105 ? 2.607 13.891 -1.655 1.00 95.06 105 MET A CA 1
ATOM 864 C C . MET A 1 105 ? 2.088 12.606 -0.997 1.00 95.06 105 MET A C 1
ATOM 866 O O . MET A 1 105 ? 1.071 12.647 -0.299 1.00 95.06 105 MET A O 1
ATOM 870 N N . LEU A 1 106 ? 2.762 11.476 -1.233 1.00 93.94 106 LEU A N 1
ATOM 871 C CA . LEU A 1 106 ? 2.434 10.195 -0.611 1.00 93.94 106 LEU A CA 1
ATOM 872 C C . LEU A 1 106 ? 2.623 10.260 0.904 1.00 93.94 106 LEU A C 1
ATOM 874 O O . LEU A 1 106 ? 1.724 9.828 1.620 1.00 93.94 106 LEU A O 1
ATOM 878 N N . ASP A 1 107 ? 3.730 10.836 1.373 1.00 93.94 107 ASP A N 1
ATOM 879 C CA . ASP A 1 107 ? 4.028 11.025 2.793 1.00 93.94 107 ASP A CA 1
ATOM 880 C C . ASP A 1 107 ? 2.886 11.783 3.476 1.00 93.94 107 ASP A C 1
ATOM 882 O O . ASP A 1 107 ? 2.190 11.219 4.321 1.00 93.94 107 ASP A O 1
ATOM 886 N N . LYS A 1 108 ? 2.552 12.982 2.978 1.00 95.62 108 LYS A N 1
ATOM 887 C CA . LYS A 1 108 ? 1.454 13.802 3.511 1.00 95.62 108 LYS A CA 1
ATOM 888 C C . LYS A 1 108 ? 0.105 13.078 3.511 1.00 95.62 108 LYS A C 1
ATOM 890 O O . LYS A 1 108 ? -0.642 13.161 4.487 1.00 95.62 108 LYS A O 1
ATOM 895 N N . PHE A 1 109 ? -0.235 12.389 2.421 1.00 97.19 109 PHE A N 1
ATOM 896 C CA . PHE A 1 109 ? -1.482 11.627 2.349 1.00 97.19 109 PHE A CA 1
ATOM 897 C C . PHE A 1 109 ? -1.497 10.479 3.363 1.00 97.19 109 PHE A C 1
ATOM 899 O O . PHE A 1 109 ? -2.499 10.275 4.054 1.00 97.19 109 PHE A O 1
ATOM 906 N N . SER A 1 110 ? -0.398 9.727 3.443 1.00 95.06 110 SER A N 1
ATOM 907 C CA . SER A 1 110 ? -0.262 8.581 4.339 1.00 95.06 110 SER A CA 1
ATOM 908 C C . SER A 1 110 ? -0.335 9.011 5.801 1.00 95.06 110 SER A C 1
ATOM 910 O O . SER A 1 110 ? -0.975 8.334 6.599 1.00 95.06 110 SER A O 1
ATOM 912 N N . ASP A 1 111 ? 0.178 10.192 6.130 1.00 95.75 111 ASP A N 1
ATOM 913 C CA . ASP A 1 111 ? 0.130 10.786 7.462 1.00 95.75 111 ASP A CA 1
ATOM 914 C C . ASP A 1 111 ? -1.309 11.014 7.952 1.00 95.75 111 ASP A C 1
ATOM 916 O O . ASP A 1 111 ? -1.678 10.663 9.073 1.00 95.75 111 ASP A O 1
ATOM 920 N N . GLU A 1 112 ? -2.166 11.582 7.103 1.00 96.56 112 GLU A N 1
ATOM 921 C CA . GLU A 1 112 ? -3.585 11.786 7.421 1.00 96.56 112 GLU A CA 1
ATOM 922 C C . GLU A 1 112 ? -4.372 10.467 7.413 1.00 96.56 112 GLU A C 1
ATOM 924 O O . GLU A 1 112 ? -5.267 10.243 8.240 1.00 96.56 112 GLU A O 1
ATOM 929 N N . TRP A 1 113 ? -4.057 9.585 6.464 1.00 98.44 113 TRP A N 1
ATOM 930 C CA . TRP A 1 113 ? -4.730 8.302 6.307 1.00 98.44 113 TRP A CA 1
ATOM 931 C C . TRP A 1 113 ? -4.461 7.369 7.493 1.00 98.44 113 TRP A C 1
ATOM 933 O O . TRP A 1 113 ? -5.400 6.753 8.004 1.00 98.44 113 TRP A O 1
ATOM 943 N N . THR A 1 114 ? -3.216 7.312 7.968 1.00 97.88 114 THR A N 1
ATOM 944 C CA . THR A 1 114 ? -2.803 6.494 9.119 1.00 97.88 114 THR A CA 1
ATOM 945 C C . THR A 1 114 ? -3.406 7.017 10.417 1.00 97.88 114 THR A C 1
ATOM 947 O O . THR A 1 114 ? -4.047 6.250 11.126 1.00 97.88 114 THR A O 1
ATOM 950 N N . LYS A 1 115 ? -3.364 8.334 10.669 1.00 98.12 115 LYS A N 1
ATOM 951 C CA . LYS A 1 115 ? -4.033 8.951 11.835 1.00 98.12 115 LYS A CA 1
ATOM 952 C C . LYS A 1 115 ? -5.527 8.632 11.892 1.00 98.12 115 LYS A C 1
ATOM 954 O O . LYS A 1 115 ? -6.073 8.376 12.962 1.00 98.12 115 LYS A O 1
ATOM 959 N N . THR A 1 116 ? -6.199 8.640 10.739 1.00 97.94 116 THR A N 1
ATOM 960 C CA . THR A 1 116 ? -7.617 8.258 10.653 1.00 97.94 116 THR A CA 1
ATOM 961 C C . THR A 1 116 ? -7.808 6.779 10.991 1.00 97.94 116 THR A C 1
ATOM 963 O O . THR A 1 116 ? -8.710 6.442 11.752 1.00 97.94 116 THR A O 1
ATOM 966 N N . ALA A 1 117 ? -6.959 5.900 10.455 1.00 98.25 117 ALA A N 1
ATOM 967 C CA . ALA A 1 117 ? -7.045 4.464 10.699 1.00 98.25 117 ALA A CA 1
ATOM 968 C C . ALA A 1 117 ? -6.795 4.090 12.168 1.00 98.25 117 ALA A C 1
ATOM 970 O O . ALA A 1 117 ? -7.547 3.299 12.738 1.00 98.25 117 ALA A O 1
ATOM 971 N N . GLU A 1 118 ? -5.785 4.696 12.791 1.00 97.94 118 GLU A N 1
ATOM 972 C CA . GLU A 1 118 ? -5.491 4.526 14.215 1.00 97.94 118 GLU A CA 1
ATOM 973 C C . GLU A 1 118 ? -6.674 4.987 15.070 1.00 97.94 118 GLU A C 1
ATOM 975 O O . GLU A 1 118 ? -7.157 4.249 15.926 1.00 97.94 118 GLU A O 1
ATOM 980 N N . LYS A 1 119 ? -7.182 6.198 14.819 1.00 98.19 119 LYS A N 1
ATOM 981 C CA . LYS A 1 119 ? -8.213 6.809 15.661 1.00 98.19 119 LYS A CA 1
ATOM 982 C C . LYS A 1 119 ? -9.587 6.153 15.512 1.00 98.19 119 LYS A C 1
ATOM 984 O O . LYS A 1 119 ? -10.268 5.943 16.511 1.00 98.19 119 LYS A O 1
ATOM 989 N N . GLU A 1 120 ? -10.020 5.894 14.282 1.00 97.88 120 GLU A N 1
ATOM 990 C CA . GLU A 1 120 ? -11.401 5.481 13.997 1.00 97.88 120 GLU A CA 1
ATOM 991 C C . GLU A 1 120 ? -11.559 3.954 13.955 1.00 97.88 120 GLU A C 1
ATOM 993 O O . GLU A 1 120 ? -12.652 3.443 14.200 1.00 97.88 120 GLU A O 1
ATOM 998 N N . PHE A 1 121 ? -10.484 3.214 13.656 1.00 97.75 121 PHE A N 1
ATOM 999 C CA . PHE A 1 121 ? -10.524 1.753 13.508 1.00 97.75 121 PHE A CA 1
ATOM 1000 C C . PHE A 1 121 ? -9.569 1.013 14.449 1.00 97.75 121 PHE A C 1
ATOM 1002 O O . PHE A 1 121 ? -9.585 -0.217 14.470 1.00 97.75 121 PHE A O 1
ATOM 1009 N N . GLY A 1 122 ? -8.743 1.729 15.220 1.00 97.62 122 GLY A N 1
ATOM 1010 C CA . GLY A 1 122 ? -7.777 1.115 16.130 1.00 97.62 122 GLY A CA 1
ATOM 1011 C C . GLY A 1 122 ? -6.692 0.318 15.408 1.00 97.62 122 GLY A C 1
ATOM 1012 O O . GLY A 1 122 ? -6.171 -0.641 15.971 1.00 97.62 122 GLY A O 1
ATOM 1013 N N . TRP A 1 123 ? -6.385 0.643 14.147 1.00 98.19 123 TRP A N 1
ATOM 1014 C CA . TRP A 1 123 ? -5.385 -0.110 13.390 1.00 98.19 123 TRP A CA 1
ATOM 1015 C C . TRP A 1 123 ? -3.992 0.062 13.982 1.00 98.19 123 TRP A C 1
ATOM 1017 O O . TRP A 1 123 ? -3.557 1.179 14.253 1.00 98.19 123 TRP A O 1
ATOM 1027 N N . SER A 1 124 ? -3.273 -1.052 14.122 1.00 97.69 124 SER A N 1
ATOM 1028 C CA . SER A 1 124 ? -1.862 -1.021 14.480 1.00 97.69 124 SER A CA 1
ATOM 1029 C C . SER A 1 124 ? -1.007 -0.515 13.316 1.00 97.69 124 SER A C 1
ATOM 1031 O O . SER A 1 124 ? -1.412 -0.536 12.144 1.00 97.69 124 SER A O 1
ATOM 1033 N N . LYS A 1 125 ? 0.225 -0.103 13.629 1.00 96.25 125 LYS A N 1
ATOM 1034 C CA . LYS A 1 125 ? 1.208 0.299 12.615 1.00 96.25 125 LYS A CA 1
ATOM 1035 C C . LYS A 1 125 ? 1.518 -0.832 11.644 1.00 96.25 125 LYS A C 1
ATOM 1037 O O . LYS A 1 125 ? 1.702 -0.578 10.459 1.00 96.25 125 LYS A O 1
ATOM 1042 N N . GLU A 1 126 ? 1.507 -2.069 12.121 1.00 97.75 126 GLU A N 1
ATOM 1043 C CA . GLU A 1 126 ? 1.719 -3.272 11.322 1.00 97.75 126 GLU A CA 1
ATOM 1044 C C . GLU A 1 126 ? 0.585 -3.491 10.311 1.00 97.75 126 GLU A C 1
ATOM 1046 O O . GLU A 1 126 ? 0.866 -3.771 9.147 1.00 97.75 126 GLU A O 1
ATOM 1051 N N . ILE A 1 127 ? -0.685 -3.295 10.701 1.00 98.38 127 ILE A N 1
ATOM 1052 C CA . ILE A 1 127 ? -1.814 -3.350 9.751 1.00 98.38 127 ILE A CA 1
ATOM 1053 C C . ILE A 1 127 ? -1.614 -2.305 8.652 1.00 98.38 127 ILE A C 1
ATOM 1055 O O . ILE A 1 127 ? -1.726 -2.611 7.465 1.00 98.38 127 ILE A O 1
ATOM 1059 N N . MET A 1 128 ? -1.286 -1.071 9.035 1.00 97.94 128 MET A N 1
ATOM 1060 C CA . MET A 1 128 ? -1.090 0.019 8.078 1.00 97.94 128 MET A CA 1
ATOM 1061 C C . MET A 1 128 ? 0.107 -0.232 7.154 1.00 97.94 128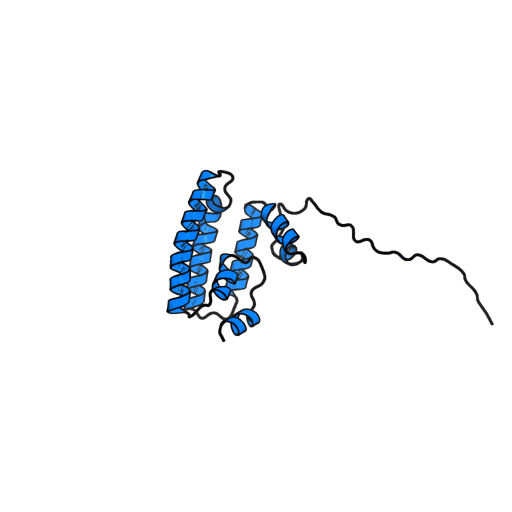 MET A C 1
ATOM 1063 O O . MET A 1 128 ? 0.010 0.010 5.951 1.00 97.94 128 MET A O 1
ATOM 1067 N N . PHE A 1 129 ? 1.201 -0.787 7.680 1.00 96.62 129 PHE A N 1
ATOM 1068 C CA . PHE A 1 129 ? 2.370 -1.191 6.902 1.00 96.62 129 PHE A CA 1
ATOM 1069 C C . PHE A 1 129 ? 2.019 -2.257 5.855 1.00 96.62 129 PHE A C 1
ATOM 1071 O O . PHE A 1 129 ? 2.372 -2.095 4.682 1.00 96.62 129 PHE A O 1
ATOM 1078 N N . HIS A 1 130 ? 1.254 -3.285 6.241 1.00 97.88 130 HIS A N 1
ATOM 1079 C CA . HIS A 1 130 ? 0.816 -4.341 5.322 1.00 97.88 130 HIS A CA 1
ATOM 1080 C C . HIS A 1 130 ? -0.047 -3.836 4.159 1.00 97.88 130 HIS A C 1
ATOM 1082 O O . HIS A 1 130 ? -0.146 -4.505 3.126 1.00 97.88 130 HIS A O 1
ATOM 1088 N N . ILE A 1 131 ? -0.695 -2.682 4.328 1.00 97.50 131 ILE A N 1
ATOM 1089 C CA . ILE A 1 131 ? -1.576 -2.081 3.325 1.00 97.50 131 ILE A CA 1
ATOM 1090 C C . ILE A 1 131 ? -0.818 -1.071 2.449 1.00 97.50 131 ILE A C 1
ATOM 1092 O O . ILE A 1 131 ? -1.003 -1.079 1.234 1.00 97.50 131 ILE A O 1
ATOM 1096 N N . ILE A 1 132 ? 0.010 -0.199 3.038 1.00 94.44 132 ILE A N 1
ATOM 1097 C CA . ILE A 1 132 ? 0.649 0.923 2.323 1.00 94.44 132 ILE A CA 1
ATOM 1098 C C . ILE A 1 132 ? 1.960 0.514 1.640 1.00 94.44 132 ILE A C 1
ATOM 1100 O O . ILE A 1 132 ? 2.253 0.998 0.549 1.00 94.44 132 ILE A O 1
ATOM 1104 N N . ALA A 1 133 ? 2.774 -0.318 2.294 1.00 91.50 133 ALA A N 1
ATOM 1105 C CA . ALA A 1 133 ? 4.186 -0.483 1.937 1.00 91.50 133 ALA A CA 1
ATOM 1106 C C . ALA A 1 133 ? 4.572 -1.925 1.592 1.00 91.50 133 ALA A C 1
ATOM 1108 O O . ALA A 1 133 ? 5.500 -2.143 0.813 1.00 91.50 133 ALA A O 1
ATOM 1109 N N . ASP A 1 134 ? 3.864 -2.909 2.140 1.00 94.25 134 ASP A N 1
ATOM 1110 C CA . ASP A 1 134 ? 4.162 -4.316 1.905 1.00 94.25 134 ASP A CA 1
ATOM 1111 C C . ASP A 1 134 ? 3.430 -4.868 0.672 1.00 94.25 134 ASP A C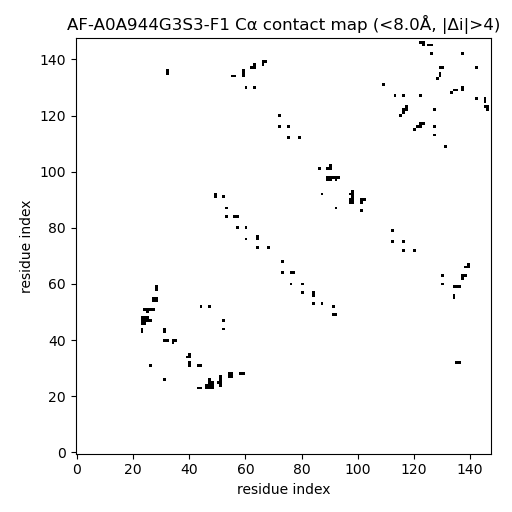 1
ATOM 1113 O O . ASP A 1 134 ? 2.206 -5.022 0.651 1.00 94.25 134 ASP A O 1
ATOM 1117 N N . GLY A 1 135 ? 4.200 -5.240 -0.351 1.00 94.31 135 GLY A N 1
ATOM 1118 C CA . GLY A 1 135 ? 3.689 -5.944 -1.529 1.00 94.31 135 GLY A CA 1
ATOM 1119 C C . GLY A 1 135 ? 3.294 -7.405 -1.269 1.00 94.31 135 GLY A C 1
ATOM 1120 O O . GLY A 1 135 ? 2.624 -8.015 -2.107 1.00 94.31 135 GLY A O 1
ATOM 1121 N N . GLY A 1 136 ? 3.684 -7.964 -0.122 1.00 95.75 136 GLY A N 1
ATOM 1122 C CA . GLY A 1 136 ? 3.424 -9.334 0.307 1.00 95.75 136 GLY A CA 1
ATOM 1123 C C . GLY A 1 136 ? 1.953 -9.663 0.540 1.00 95.75 136 GLY A C 1
ATOM 1124 O O . GLY A 1 136 ? 1.047 -8.840 0.351 1.00 95.75 136 GLY A O 1
ATOM 1125 N N . GLU A 1 137 ? 1.706 -10.914 0.913 1.00 95.94 137 GLU A N 1
ATOM 1126 C CA . GLU A 1 137 ? 0.382 -11.382 1.314 1.00 95.94 137 GLU A CA 1
ATOM 1127 C C . GLU A 1 137 ? -0.040 -10.734 2.633 1.00 95.94 137 GLU A C 1
ATOM 1129 O O . GLU A 1 137 ? 0.758 -10.571 3.552 1.00 95.94 137 GLU A O 1
ATOM 1134 N N . PHE A 1 138 ? -1.317 -10.372 2.723 1.00 97.62 138 PHE A N 1
ATOM 1135 C CA . PHE A 1 138 ? -1.942 -9.967 3.973 1.00 97.62 138 PHE A CA 1
ATOM 1136 C C . PHE A 1 138 ? -3.270 -10.703 4.073 1.00 97.62 138 PHE A C 1
ATOM 1138 O O . PHE A 1 138 ? -4.123 -10.533 3.207 1.00 97.62 138 PHE A O 1
ATOM 1145 N N . THR A 1 139 ? -3.404 -11.577 5.067 1.00 98.06 139 THR A N 1
ATOM 1146 C CA . THR A 1 139 ? -4.515 -12.532 5.162 1.00 98.06 139 THR A CA 1
ATOM 1147 C C . THR A 1 139 ? -5.445 -12.205 6.325 1.00 98.06 139 THR A C 1
ATOM 1149 O O . THR A 1 139 ? -5.076 -11.488 7.256 1.00 98.06 139 THR A O 1
ATOM 1152 N N . ASP A 1 140 ? -6.644 -12.793 6.319 1.00 98.31 140 ASP A N 1
ATOM 1153 C CA . ASP A 1 140 ? -7.584 -12.703 7.444 1.00 98.31 140 ASP A CA 1
ATOM 1154 C C . ASP A 1 140 ? -6.969 -13.213 8.758 1.00 98.31 140 ASP A C 1
ATOM 1156 O O . ASP A 1 140 ? -7.288 -12.697 9.826 1.00 98.31 140 ASP A O 1
ATOM 1160 N N . GLU A 1 141 ? -6.085 -14.215 8.695 1.00 98.00 141 GLU A N 1
ATOM 1161 C CA . GLU A 1 141 ? -5.387 -14.738 9.872 1.00 98.00 141 GLU A CA 1
ATOM 1162 C C . GLU A 1 141 ? -4.416 -13.700 10.447 1.00 98.00 141 GLU A C 1
ATOM 1164 O O . GLU A 1 141 ? -4.410 -13.462 11.655 1.00 98.00 141 GLU A O 1
ATOM 1169 N N . MET A 1 142 ? -3.621 -13.051 9.590 1.00 97.81 142 MET A N 1
ATOM 1170 C CA . MET A 1 142 ? -2.716 -11.974 10.005 1.00 97.81 142 MET A CA 1
ATOM 1171 C C . MET A 1 142 ? -3.506 -10.794 10.572 1.00 97.81 142 MET A C 1
ATOM 1173 O O . MET A 1 142 ? -3.193 -10.310 11.656 1.00 97.81 142 MET A O 1
ATOM 1177 N N . LEU A 1 143 ? -4.573 -10.380 9.884 1.00 97.88 143 LEU A N 1
ATOM 1178 C CA . LEU A 1 143 ? -5.459 -9.313 10.340 1.00 97.88 143 LEU A CA 1
ATOM 1179 C C . LEU A 1 143 ? -6.074 -9.627 11.711 1.00 97.88 143 LEU A C 1
ATOM 1181 O O . LEU A 1 143 ? -6.101 -8.766 12.587 1.00 97.88 143 LEU A O 1
ATOM 1185 N N . ALA A 1 144 ? -6.549 -10.8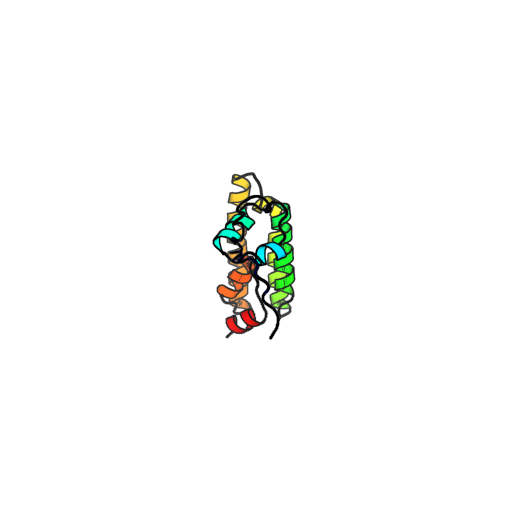56 11.920 1.00 97.38 144 ALA A N 1
ATOM 1186 C CA . ALA A 1 144 ? -7.119 -11.274 13.197 1.00 97.38 144 ALA A CA 1
ATOM 1187 C C . ALA A 1 144 ? -6.087 -11.263 14.333 1.00 97.38 144 ALA A C 1
ATOM 1189 O O . ALA A 1 144 ? -6.444 -10.910 15.452 1.00 97.38 144 ALA A O 1
ATOM 1190 N N . LYS A 1 145 ? -4.825 -11.621 14.058 1.00 97.44 145 LYS A N 1
ATOM 1191 C CA . LYS A 1 145 ? -3.731 -11.566 15.043 1.00 97.44 145 LYS A CA 1
ATOM 1192 C C . LYS A 1 145 ? -3.346 -10.133 15.403 1.00 97.44 145 LYS A C 1
ATOM 1194 O O . LYS A 1 145 ? -3.132 -9.850 16.570 1.00 97.44 145 LYS A O 1
ATOM 1199 N N . LEU A 1 146 ? -3.285 -9.235 14.421 1.00 96.56 146 LEU A N 1
ATOM 1200 C CA . LEU A 1 146 ? -2.881 -7.838 14.630 1.00 96.56 146 LEU A CA 1
ATOM 1201 C C . LEU A 1 146 ? -3.959 -6.966 15.299 1.00 96.56 146 LEU A C 1
ATOM 1203 O O . LEU A 1 146 ? -3.688 -5.822 15.648 1.00 96.56 146 LEU A O 1
ATOM 1207 N N . ARG A 1 147 ? -5.184 -7.483 15.445 1.00 91.75 147 ARG A N 1
ATOM 1208 C CA . ARG A 1 147 ? -6.304 -6.819 16.133 1.00 91.75 147 ARG A CA 1
ATOM 1209 C C . ARG A 1 147 ? -6.449 -7.217 17.611 1.00 91.75 147 ARG A C 1
ATOM 1211 O O . ARG A 1 147 ? -7.347 -6.691 18.267 1.00 91.75 147 ARG A O 1
ATOM 1218 N N . GLN A 1 148 ? -5.656 -8.176 18.093 1.00 80.69 148 GLN A N 1
ATOM 1219 C CA . GLN A 1 148 ? -5.655 -8.647 19.488 1.00 80.69 148 GLN A CA 1
ATOM 1220 C C . GLN A 1 148 ? -4.727 -7.793 20.346 1.00 80.69 148 GLN A C 1
ATOM 1222 O O . GLN A 1 148 ? -5.092 -7.571 21.521 1.00 80.69 148 GLN A O 1
#

Foldseek 3Di:
DDDDDDDDDDPPPPPPPPDDDDDQQQDALVNLQPDPDPVVSVVSQVNYHLVRVLRLLVVLLVQVLPAPDDPVVSVLSVVVNCVCSVCSCQCRPPDPVSNVVVVVVLVVVLVVSVVCCCPVPVADPVNSCSRRPDSYDDHNVNVVVRVD

Secondary structure (DSSP, 8-state):
--------------------SS--TT--HHHHHT---HHHHHHHHHTS-HHHHHHHHHHHHHHHHHSS--HHHHHHHHHHHHHHHTTHHHHT-S-HHHHHHHHHHHHHHHHHHHHHHHHHH---HHHHHHHHT--S---HHHHHHHT-

Sequence (148 aa):
MRKLLFAVLTLALSVAPFVASAQSKDMTREEWLKIENPDARHVAYINMSSDAKVSFWKDKFKDVKELKWSKAERKHIEKLEKFYIGNTDKFFSKDEKVRAESLEMLDKFSDEWTKTAEKEFGWSKEIMFHIIADGGEFTDEMLAKLRQ

Radius of gyration: 21.94 Å; Cα contacts (8 Å, |Δi|>4): 100; chains: 1; bounding box: 43×83×37 Å